Protein AF-A0A958M727-F1 (afdb_monomer)

Mean predicted aligned error: 14.72 Å

Radius of gyration: 24.94 Å; Cα contacts (8 Å, |Δi|>4): 128; chains: 1; bounding box: 52×37×74 Å

Sequence (147 aa):
MTAMKHKAFMRENKLEISDFTEPVQRKVRIFDQMQSKLKETTGEDHSELSGKLASLDLELCADMLDQMEDRLENNEEVEVASDEEILEELWKMKRTRGLKRSSLEKYGIKTRITGWTLRIGKFVLRRTATFSYIYDLEKLAPTRKAG

Nearest PDB structures (foldseek):
  8dgj-assembly1_A  TM=6.896E-01  e=6.664E+00  Drosophila melanogaster
  3q4h-assembly1_A  TM=5.971E-01  e=7.553E+00  Mycolicibacterium smegmatis MC2 155

Solvent-accessible surface area (backbone atoms only — not comparable to full-atom values): 8621 Å² total; per-residue (Å²): 131,83,82,54,59,37,63,50,50,29,61,76,70,72,53,57,68,84,78,47,57,70,70,57,41,50,52,53,53,51,49,53,53,52,55,57,50,46,76,76,44,65,69,68,63,27,54,55,51,52,50,53,48,54,54,50,34,52,51,50,35,48,57,52,48,54,53,47,50,52,44,47,73,76,37,73,79,74,65,88,55,50,56,47,53,48,50,48,53,33,51,75,70,66,60,32,62,75,43,38,54,69,56,44,47,71,69,56,41,76,72,82,92,63,79,60,62,42,78,43,86,62,34,32,39,36,48,79,44,98,91,45,71,27,24,31,58,42,76,61,71,83,78,75,76,80,128

Structure (mmCIF, N/CA/C/O backbone):
data_AF-A0A958M727-F1
#
_entry.id   AF-A0A958M727-F1
#
loop_
_atom_site.group_PDB
_atom_site.id
_atom_site.type_symbol
_atom_site.label_atom_id
_atom_site.label_alt_id
_atom_site.label_comp_id
_atom_site.label_asym_id
_atom_site.label_entity_id
_atom_site.label_seq_id
_atom_site.pdbx_PDB_ins_code
_atom_site.Cartn_x
_atom_site.Cartn_y
_atom_site.Cartn_z
_atom_site.occupancy
_atom_site.B_iso_or_equiv
_atom_site.auth_seq_id
_atom_site.auth_comp_id
_atom_site.auth_asym_id
_atom_site.auth_atom_id
_atom_site.pdbx_PDB_model_num
ATOM 1 N N . MET A 1 1 ? -24.626 -6.678 15.421 1.00 42.41 1 MET A N 1
ATOM 2 C CA . MET A 1 1 ? -23.211 -6.264 15.525 1.00 42.41 1 MET A CA 1
ATOM 3 C C . MET A 1 1 ? -22.923 -5.354 14.352 1.00 42.41 1 MET A C 1
ATOM 5 O O . MET A 1 1 ? -23.126 -5.779 13.223 1.00 42.41 1 MET A O 1
ATOM 9 N N . THR A 1 2 ? -22.551 -4.106 14.610 1.00 53.34 2 THR A N 1
ATOM 10 C CA . THR A 1 2 ? -22.196 -3.138 13.566 1.00 53.34 2 THR A CA 1
ATOM 11 C C . THR A 1 2 ? -20.940 -3.632 12.853 1.00 53.34 2 THR A C 1
ATOM 13 O O . THR A 1 2 ? -19.953 -3.963 13.512 1.00 53.34 2 THR A O 1
ATOM 16 N N . ALA A 1 3 ? -20.983 -3.750 11.528 1.00 68.31 3 ALA A N 1
ATOM 17 C CA . ALA A 1 3 ? -19.783 -4.022 10.750 1.00 68.31 3 ALA A CA 1
ATOM 18 C C . ALA A 1 3 ? -18.838 -2.821 10.902 1.00 68.31 3 ALA A C 1
ATOM 20 O O . ALA A 1 3 ? -19.232 -1.697 10.601 1.00 68.31 3 ALA A O 1
ATOM 21 N N . MET A 1 4 ? -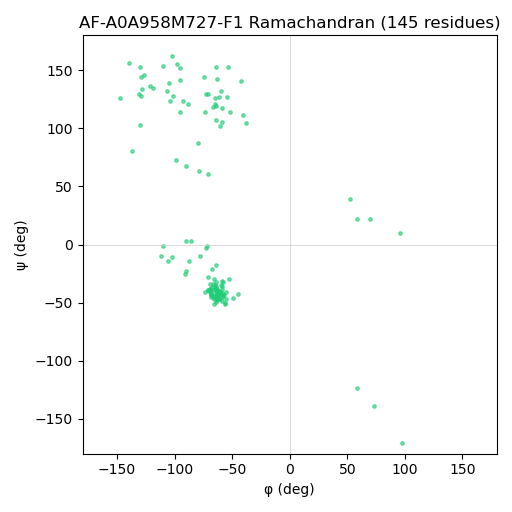17.632 -3.053 11.419 1.00 80.75 4 MET A N 1
ATOM 22 C CA . MET A 1 4 ? -16.621 -2.002 11.545 1.00 80.75 4 MET A CA 1
ATOM 23 C C . MET A 1 4 ? -16.064 -1.670 10.176 1.00 80.75 4 MET A C 1
ATOM 25 O O . MET A 1 4 ? -15.642 -2.573 9.443 1.00 80.75 4 MET A O 1
ATOM 29 N N . LYS A 1 5 ? -16.043 -0.385 9.850 1.00 85.75 5 LYS A N 1
ATOM 30 C CA . LYS A 1 5 ? -15.660 0.093 8.529 1.00 85.75 5 LYS A CA 1
ATOM 31 C C . LYS A 1 5 ? -14.193 -0.192 8.235 1.00 85.75 5 LYS A C 1
ATOM 33 O O . LYS A 1 5 ? -13.912 -0.749 7.179 1.00 85.75 5 LYS A O 1
ATOM 38 N N . HIS A 1 6 ? -13.284 0.059 9.183 1.00 86.00 6 HIS A N 1
ATOM 39 C CA . HIS A 1 6 ? -11.855 -0.191 8.947 1.00 86.00 6 HIS A CA 1
ATOM 40 C C . HIS A 1 6 ? -11.554 -1.686 8.724 1.00 86.00 6 HIS A C 1
ATOM 42 O O . HIS A 1 6 ? -10.780 -2.041 7.839 1.00 86.00 6 HIS A O 1
ATOM 48 N N . LYS A 1 7 ? -12.220 -2.596 9.454 1.00 86.00 7 LYS A N 1
ATOM 49 C CA . LYS A 1 7 ? -12.035 -4.051 9.265 1.00 86.00 7 LYS A CA 1
ATOM 50 C C . LYS A 1 7 ? -12.596 -4.537 7.928 1.00 86.00 7 LYS A C 1
ATOM 52 O O . LYS A 1 7 ? -12.002 -5.414 7.301 1.00 86.00 7 LYS A O 1
ATOM 57 N N . ALA A 1 8 ? -13.735 -3.993 7.492 1.00 85.00 8 ALA A N 1
ATOM 58 C CA . ALA A 1 8 ? -14.293 -4.295 6.175 1.00 85.00 8 ALA A CA 1
ATOM 59 C C . ALA A 1 8 ? -13.354 -3.817 5.061 1.00 85.00 8 ALA A C 1
ATOM 61 O O . ALA A 1 8 ? -13.013 -4.607 4.183 1.00 85.00 8 ALA A O 1
ATOM 62 N N . PHE A 1 9 ? -12.859 -2.583 5.179 1.00 82.88 9 PHE A N 1
ATOM 63 C CA . PHE A 1 9 ? -11.900 -1.985 4.260 1.00 82.88 9 PHE A CA 1
ATOM 64 C C . PHE A 1 9 ? -10.628 -2.828 4.114 1.00 82.88 9 PHE A C 1
ATOM 66 O O . PHE A 1 9 ? -10.251 -3.184 2.999 1.00 82.88 9 PHE A O 1
ATOM 73 N N . MET A 1 10 ? -10.007 -3.229 5.227 1.00 83.69 10 MET A N 1
ATOM 74 C CA . MET A 1 10 ? -8.819 -4.089 5.195 1.00 83.69 10 MET A CA 1
ATOM 75 C C . MET A 1 10 ? -9.093 -5.429 4.501 1.00 83.69 10 MET A C 1
ATOM 77 O O . MET A 1 10 ? -8.296 -5.882 3.686 1.00 83.69 10 MET A O 1
ATOM 81 N N . ARG A 1 11 ? -10.240 -6.060 4.779 1.00 83.75 11 ARG A N 1
ATOM 82 C CA . ARG A 1 11 ? -10.607 -7.347 4.173 1.00 83.75 11 ARG A CA 1
ATOM 83 C C . ARG A 1 11 ? -10.854 -7.237 2.668 1.00 83.75 11 ARG A C 1
ATOM 85 O O . ARG A 1 11 ? -10.405 -8.101 1.922 1.00 83.75 11 ARG A O 1
ATOM 92 N N . GLU A 1 12 ? -11.590 -6.219 2.234 1.00 81.56 12 GLU A N 1
ATOM 93 C CA . GLU A 1 12 ? -11.929 -6.000 0.821 1.00 81.56 12 GLU A CA 1
ATOM 94 C C . GLU A 1 12 ? -10.682 -5.699 -0.013 1.00 81.56 12 GLU A C 1
ATOM 96 O O . GLU A 1 12 ? -10.530 -6.239 -1.107 1.00 81.56 12 GLU A O 1
ATOM 101 N N . ASN A 1 13 ? -9.748 -4.938 0.558 1.00 76.75 13 ASN A N 1
ATOM 102 C CA . ASN A 1 13 ? -8.491 -4.571 -0.089 1.00 76.75 13 ASN A CA 1
ATOM 103 C C . ASN A 1 13 ? -7.346 -5.567 0.180 1.00 76.75 13 ASN A C 1
ATOM 105 O O . ASN A 1 13 ? -6.229 -5.347 -0.277 1.00 76.75 13 ASN A O 1
ATOM 109 N N . LYS A 1 14 ? -7.610 -6.676 0.894 1.00 84.06 14 LYS A N 1
ATOM 110 C CA . LYS A 1 14 ? -6.621 -7.710 1.266 1.00 84.06 14 LYS A CA 1
ATOM 111 C C . LYS A 1 14 ? -5.376 -7.139 1.965 1.00 84.06 14 LYS A C 1
ATOM 113 O O . LYS A 1 14 ? -4.263 -7.590 1.712 1.00 84.06 14 LYS A O 1
ATOM 118 N N . LEU A 1 15 ? -5.583 -6.151 2.829 1.00 81.81 15 LEU A N 1
ATOM 119 C CA . LEU A 1 15 ? -4.531 -5.471 3.580 1.00 81.81 15 LEU A CA 1
ATOM 120 C C . LEU A 1 15 ? -4.369 -6.091 4.962 1.00 81.81 15 LEU A C 1
ATOM 122 O O . LEU A 1 15 ? -5.350 -6.408 5.643 1.00 81.81 15 LEU A O 1
ATOM 126 N N . GLU A 1 16 ? -3.124 -6.193 5.403 1.00 86.69 16 GLU A N 1
ATOM 127 C CA . GLU A 1 16 ? -2.776 -6.536 6.772 1.00 86.69 16 GLU A CA 1
ATOM 128 C C . GLU A 1 16 ? -2.461 -5.275 7.579 1.00 86.69 16 GLU A C 1
ATOM 130 O O . GLU A 1 16 ? -2.077 -4.234 7.052 1.00 86.69 16 GLU A O 1
ATOM 135 N N . ILE A 1 17 ? -2.612 -5.345 8.905 1.00 84.50 17 ILE A N 1
ATOM 136 C CA . ILE A 1 17 ? -2.333 -4.194 9.777 1.00 84.50 17 ILE A CA 1
ATOM 137 C C . ILE A 1 17 ? -0.882 -3.704 9.638 1.00 84.50 17 ILE A C 1
ATOM 139 O O . ILE A 1 17 ? -0.621 -2.511 9.761 1.00 84.50 17 ILE A O 1
ATOM 143 N N . SER A 1 18 ? 0.052 -4.613 9.345 1.00 85.50 18 SER A N 1
ATOM 144 C CA . SER A 1 18 ? 1.464 -4.312 9.098 1.00 85.50 18 SER A CA 1
ATOM 145 C C . SER A 1 18 ? 1.708 -3.455 7.857 1.00 85.50 18 SER A C 1
ATOM 147 O O . SER A 1 18 ? 2.782 -2.870 7.752 1.00 85.50 18 SER A O 1
ATOM 149 N N . ASP A 1 19 ? 0.736 -3.357 6.947 1.00 81.19 19 ASP A N 1
ATOM 150 C CA . ASP A 1 19 ? 0.848 -2.563 5.720 1.00 81.19 19 ASP A CA 1
ATOM 151 C C . ASP A 1 19 ? 0.647 -1.059 5.957 1.00 81.19 19 ASP A C 1
ATOM 153 O O . ASP A 1 19 ? 0.886 -0.256 5.053 1.00 81.19 19 ASP A O 1
ATOM 157 N N . PHE A 1 20 ? 0.206 -0.672 7.156 1.00 85.25 20 PHE A N 1
ATOM 158 C CA . PHE A 1 20 ? -0.047 0.717 7.529 1.00 85.25 20 PHE A CA 1
ATOM 159 C C . PHE A 1 20 ? 1.065 1.292 8.399 1.00 85.25 20 PHE A C 1
ATOM 161 O O . PHE A 1 20 ? 1.837 0.573 9.037 1.00 85.25 20 PHE A O 1
ATOM 168 N N . THR A 1 21 ? 1.118 2.619 8.485 1.00 88.06 21 THR A N 1
ATOM 169 C CA . THR A 1 21 ? 2.078 3.300 9.354 1.00 8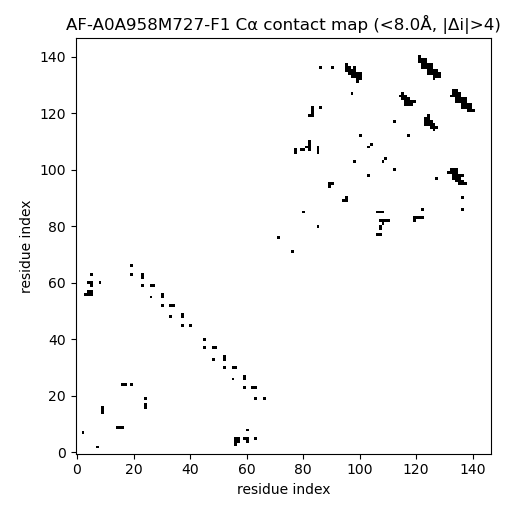8.06 21 THR A CA 1
ATOM 170 C C . THR A 1 21 ? 1.844 2.990 10.836 1.00 88.06 21 THR A C 1
ATOM 172 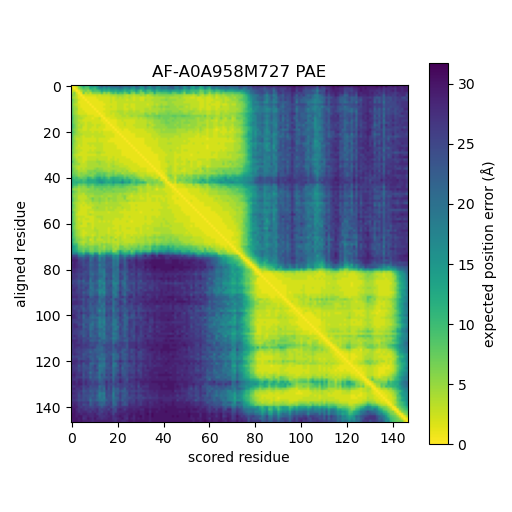O O . THR A 1 21 ? 0.727 2.747 11.297 1.00 88.06 21 THR A O 1
ATOM 175 N N . GLU A 1 22 ? 2.919 3.062 11.620 1.00 89.38 22 GLU A N 1
ATOM 176 C CA . GLU A 1 22 ? 2.911 2.888 13.078 1.00 89.38 22 GLU A CA 1
ATOM 177 C C . GLU A 1 22 ? 1.772 3.635 13.820 1.00 89.38 22 GLU A C 1
ATOM 179 O O . GLU A 1 22 ? 1.148 3.043 14.706 1.00 89.38 22 GLU A O 1
ATOM 184 N N . PRO A 1 23 ? 1.437 4.902 13.490 1.00 89.62 23 PRO A N 1
ATOM 185 C CA . PRO A 1 23 ? 0.270 5.584 14.052 1.00 89.62 23 PRO A CA 1
ATOM 186 C C . PRO A 1 23 ? -1.059 4.842 13.852 1.00 89.62 23 PRO A C 1
ATOM 188 O O . PRO A 1 23 ? -1.804 4.678 14.820 1.00 89.62 23 PRO A O 1
ATOM 191 N N . VAL A 1 24 ? -1.340 4.352 12.641 1.00 88.31 24 VAL A N 1
ATOM 192 C CA . VAL A 1 24 ? -2.573 3.604 12.333 1.00 88.31 24 VAL A CA 1
ATOM 193 C C . VAL A 1 24 ? -2.572 2.258 13.044 1.00 88.31 24 VAL A C 1
ATOM 195 O O . VAL A 1 24 ? -3.561 1.898 13.681 1.00 88.31 24 VAL A O 1
ATOM 198 N N . GLN A 1 25 ? -1.438 1.554 13.050 1.00 90.56 25 GLN A N 1
ATOM 199 C CA . GLN A 1 25 ? -1.311 0.291 13.781 1.00 90.56 25 GLN A CA 1
ATOM 200 C C . GLN A 1 25 ? -1.625 0.456 15.273 1.00 90.56 25 GLN A C 1
ATOM 202 O O . GLN A 1 25 ? -2.340 -0.359 15.862 1.00 90.56 25 GLN A O 1
ATOM 207 N N . ARG A 1 26 ? -1.127 1.530 15.900 1.00 90.06 26 ARG A N 1
ATOM 208 C CA . ARG A 1 26 ? -1.436 1.841 17.303 1.00 90.06 26 ARG A CA 1
ATOM 209 C C . ARG A 1 26 ? -2.920 2.116 17.518 1.00 90.06 26 ARG A C 1
ATOM 211 O O . ARG A 1 26 ? -3.481 1.583 18.474 1.00 90.06 26 ARG A O 1
ATOM 218 N N . LYS A 1 27 ? -3.559 2.896 16.641 1.00 90.50 27 LYS A N 1
ATOM 219 C CA . LYS A 1 27 ? -5.000 3.184 16.722 1.00 90.50 27 LYS A CA 1
ATOM 220 C C . LYS A 1 27 ? -5.841 1.907 16.623 1.00 90.50 27 LYS A C 1
ATOM 222 O O . LYS A 1 27 ? -6.750 1.740 17.430 1.00 90.50 27 LYS A O 1
ATOM 227 N N . VAL A 1 28 ? -5.493 0.962 15.744 1.00 90.75 28 VAL A N 1
ATOM 228 C CA . VAL A 1 28 ? -6.197 -0.335 15.662 1.00 90.75 28 VAL A CA 1
ATOM 229 C C . VAL A 1 28 ? -6.020 -1.153 16.949 1.00 90.75 28 VAL A C 1
ATOM 231 O O . VAL A 1 28 ? -6.989 -1.699 17.469 1.00 90.75 28 VAL A O 1
ATOM 234 N N . ARG A 1 29 ? -4.816 -1.186 17.540 1.00 92.19 29 ARG A N 1
ATOM 235 C CA . ARG A 1 29 ? -4.607 -1.870 18.835 1.00 92.19 29 ARG A CA 1
ATOM 236 C C . ARG A 1 29 ? -5.443 -1.249 19.955 1.00 92.19 29 ARG A C 1
ATOM 238 O O . ARG A 1 29 ? -6.024 -1.974 20.759 1.00 92.19 29 ARG A O 1
ATOM 245 N N . ILE A 1 30 ? -5.505 0.083 20.012 1.00 91.69 30 ILE A N 1
ATOM 246 C CA . ILE A 1 30 ? -6.342 0.813 20.977 1.00 91.69 30 ILE A CA 1
ATOM 247 C C . ILE A 1 30 ? -7.817 0.476 20.747 1.00 91.69 30 ILE A C 1
ATOM 249 O O . ILE A 1 30 ? -8.532 0.188 21.707 1.00 91.69 30 ILE A O 1
ATOM 253 N N . PHE A 1 31 ? -8.254 0.442 19.488 1.00 92.25 31 PHE A N 1
ATOM 254 C CA . PHE A 1 31 ? -9.606 0.051 19.117 1.00 92.25 31 PHE A CA 1
ATOM 255 C C . PHE A 1 31 ? -9.948 -1.348 19.646 1.00 92.25 31 PHE A C 1
ATOM 257 O O . PHE A 1 31 ? -10.958 -1.516 20.328 1.00 92.25 31 PHE A O 1
ATOM 264 N N . ASP A 1 32 ? -9.099 -2.348 19.399 1.00 90.06 32 ASP A N 1
ATOM 265 C CA . ASP A 1 32 ? -9.344 -3.723 19.850 1.00 90.06 32 ASP A CA 1
ATOM 266 C C . ASP A 1 32 ? -9.390 -3.824 21.387 1.00 90.06 32 ASP A C 1
ATOM 268 O O . ASP A 1 32 ? -10.246 -4.518 21.945 1.00 90.06 32 ASP A O 1
ATOM 272 N N . GLN A 1 33 ? -8.533 -3.077 22.093 1.00 89.38 33 GLN A N 1
ATOM 273 C CA . GLN A 1 33 ? -8.578 -2.987 23.557 1.00 89.38 33 GLN A CA 1
ATOM 274 C C . GLN A 1 33 ? -9.889 -2.370 24.057 1.00 89.38 33 GLN A C 1
ATOM 276 O O . GLN A 1 33 ? -10.509 -2.896 24.984 1.00 89.38 33 GLN A O 1
ATOM 281 N N . MET A 1 34 ? -10.329 -1.267 23.448 1.00 87.75 34 MET A N 1
ATOM 282 C CA . MET A 1 34 ? -11.591 -0.608 23.792 1.00 87.75 34 MET A CA 1
ATOM 283 C C . MET A 1 34 ? -12.787 -1.510 23.487 1.00 87.75 34 MET A C 1
ATOM 285 O O . MET A 1 34 ? -13.724 -1.570 24.279 1.00 87.75 34 MET A O 1
ATOM 289 N N . GLN A 1 35 ? -12.734 -2.271 22.395 1.00 86.69 35 GLN A N 1
ATOM 290 C CA . GLN A 1 35 ? -13.774 -3.229 22.050 1.00 86.69 35 GLN A CA 1
ATOM 291 C C . GLN A 1 35 ? -13.854 -4.379 23.061 1.00 86.69 35 GLN A C 1
ATOM 293 O O . GLN A 1 35 ? -14.953 -4.817 23.402 1.00 86.69 35 GLN A O 1
ATOM 298 N N . SER A 1 36 ? -12.712 -4.871 23.551 1.00 88.19 36 SER A N 1
ATOM 299 C CA . SER A 1 36 ? -12.692 -5.880 24.613 1.00 88.19 36 SER A CA 1
ATOM 300 C C . SER A 1 36 ? -13.351 -5.347 25.882 1.00 88.19 36 SER A C 1
ATOM 302 O O . SER A 1 36 ? -14.224 -6.010 26.432 1.00 88.19 36 SER A O 1
ATOM 304 N N . LYS A 1 37 ? -12.999 -4.122 26.292 1.00 87.00 37 LYS A N 1
ATOM 305 C CA . LYS A 1 37 ? -13.579 -3.469 27.475 1.00 87.00 37 LYS A CA 1
ATOM 306 C C . LYS A 1 37 ? -15.073 -3.197 27.326 1.00 87.00 37 LYS A C 1
ATOM 308 O O . LYS A 1 37 ? -15.805 -3.356 28.290 1.00 87.00 37 LYS A O 1
ATOM 313 N N . LEU A 1 38 ? -15.543 -2.857 26.125 1.00 86.88 38 LEU A N 1
ATOM 314 C CA . LEU A 1 38 ? -16.967 -2.627 25.863 1.00 86.88 38 LEU A CA 1
ATOM 315 C C . LEU A 1 38 ? -17.835 -3.846 26.199 1.00 86.88 38 LEU A C 1
ATOM 317 O O . LEU A 1 38 ? -18.969 -3.689 26.630 1.00 86.88 38 LEU A O 1
ATOM 321 N N . LYS A 1 39 ? -17.308 -5.067 26.045 1.00 83.88 39 LYS A N 1
ATOM 322 C CA . LYS A 1 39 ? -18.040 -6.295 26.405 1.00 83.88 39 LYS A CA 1
ATOM 323 C C . LYS A 1 39 ? -18.266 -6.441 27.910 1.00 83.88 39 LYS A C 1
ATOM 325 O O . LYS A 1 39 ? -19.135 -7.206 28.313 1.00 83.88 39 LYS A O 1
ATOM 330 N N . GLU A 1 40 ? -17.461 -5.755 28.713 1.00 86.50 40 GLU A N 1
ATOM 331 C CA . GLU A 1 40 ? -17.472 -5.820 30.174 1.00 86.50 40 GLU A CA 1
ATOM 332 C C . GLU A 1 40 ? -18.183 -4.611 30.800 1.00 86.50 40 GLU A C 1
ATOM 334 O O . GLU A 1 40 ? -18.466 -4.623 31.996 1.00 86.50 40 GLU A O 1
ATOM 339 N N . THR A 1 41 ? -18.494 -3.575 30.012 1.00 83.50 41 THR A N 1
ATOM 340 C CA . THR A 1 41 ? -19.189 -2.375 30.490 1.00 83.50 41 THR A CA 1
ATOM 341 C C . THR A 1 41 ? -20.696 -2.462 30.265 1.00 83.50 41 THR A C 1
ATOM 343 O O . THR A 1 41 ? -21.191 -3.107 29.341 1.00 83.50 41 THR A O 1
ATOM 346 N N . THR A 1 42 ? -21.460 -1.781 31.119 1.00 81.38 42 THR A N 1
ATOM 347 C CA . THR A 1 42 ? -22.926 -1.714 31.040 1.00 81.38 42 THR A CA 1
ATOM 348 C C . THR A 1 42 ? -23.409 -0.302 31.345 1.00 81.38 42 THR A C 1
ATOM 350 O O . THR A 1 42 ? -22.725 0.441 32.041 1.00 81.38 42 THR A O 1
ATOM 353 N N . GLY A 1 43 ? -24.601 0.066 30.873 1.00 81.94 43 GLY A N 1
ATOM 354 C CA . GLY A 1 43 ? -25.199 1.366 31.186 1.00 81.94 43 GLY A CA 1
ATOM 355 C C . GLY A 1 43 ? -24.530 2.534 30.454 1.00 81.94 43 GLY A C 1
ATOM 356 O O . GLY A 1 43 ? -24.235 2.440 29.262 1.00 81.94 43 GLY A O 1
ATOM 357 N N . GLU A 1 44 ? -24.329 3.647 31.157 1.00 79.94 44 GLU A N 1
ATOM 358 C CA . GLU A 1 44 ? -23.807 4.901 30.595 1.00 79.94 44 GLU A CA 1
ATOM 359 C C . GLU A 1 44 ? -22.381 4.747 30.037 1.00 79.94 44 GLU A C 1
ATOM 361 O O . GLU A 1 44 ? -22.126 5.135 28.895 1.00 79.94 44 GLU A O 1
ATOM 366 N N . ASP A 1 45 ? -21.510 4.038 30.761 1.00 80.62 45 ASP A N 1
ATOM 367 C CA . ASP A 1 45 ? -20.134 3.734 30.342 1.00 80.62 45 ASP A CA 1
ATOM 368 C C . ASP A 1 45 ? -20.079 2.948 29.023 1.00 80.62 45 ASP A C 1
ATOM 370 O O . ASP A 1 45 ? -19.181 3.137 28.200 1.00 80.62 45 ASP A O 1
ATOM 374 N N . HIS A 1 46 ? -21.054 2.061 28.790 1.00 86.69 46 HIS A N 1
ATOM 375 C CA . HIS A 1 46 ? -21.155 1.322 27.532 1.00 86.69 46 HIS A CA 1
ATOM 376 C C . HIS A 1 46 ? -21.530 2.256 26.375 1.00 86.69 46 HIS A C 1
ATOM 378 O O . HIS A 1 46 ? -20.963 2.154 25.286 1.00 86.69 46 HIS A O 1
ATOM 384 N N . SER A 1 47 ? -22.471 3.177 26.593 1.00 84.12 47 SER A N 1
ATOM 385 C CA . SER A 1 47 ? -22.880 4.148 25.573 1.00 84.12 47 SER A CA 1
ATOM 386 C C . SER A 1 47 ? -21.721 5.071 25.186 1.00 84.12 47 SER A C 1
ATOM 388 O O . SER A 1 47 ? -21.422 5.233 24.000 1.00 84.12 47 SER A O 1
ATOM 390 N N . GLU A 1 48 ? -21.008 5.611 26.177 1.00 87.25 48 GLU A N 1
ATOM 391 C CA . GLU A 1 48 ? -19.865 6.493 25.943 1.00 87.25 48 GLU A CA 1
ATOM 392 C C . GLU A 1 48 ? -18.732 5.767 25.203 1.00 87.25 48 GLU A C 1
ATOM 394 O O . GLU A 1 48 ? -18.213 6.259 24.195 1.00 87.25 48 GLU A O 1
ATOM 399 N N . LEU A 1 49 ? -18.366 4.566 25.661 1.00 87.25 49 LEU A N 1
ATOM 400 C CA . LEU A 1 49 ? -17.288 3.790 25.055 1.00 87.25 49 LEU A CA 1
ATOM 401 C C . LEU A 1 49 ? -17.648 3.326 23.636 1.00 87.25 49 LEU A C 1
ATOM 403 O O . LEU A 1 49 ? -16.792 3.353 22.749 1.00 87.25 49 LEU A O 1
ATOM 407 N N . SER A 1 50 ? -18.914 2.972 23.392 1.00 86.50 50 SER A N 1
ATOM 408 C CA . SER A 1 50 ? -19.417 2.654 22.053 1.00 86.50 50 SER A CA 1
ATOM 409 C C . SER A 1 50 ? -19.340 3.862 21.116 1.00 86.50 50 SER A C 1
ATOM 411 O O . SER A 1 50 ? -18.992 3.699 19.947 1.00 86.50 50 SER A O 1
ATOM 413 N N . GLY A 1 51 ? -19.641 5.067 21.608 1.00 86.44 51 GLY A N 1
ATOM 414 C CA . GLY A 1 51 ? -19.504 6.302 20.835 1.00 86.44 51 GLY A CA 1
ATOM 415 C C . GLY A 1 51 ? -18.050 6.579 20.453 1.00 86.44 51 GLY A C 1
ATOM 416 O O . GLY A 1 51 ? -17.750 6.813 19.284 1.00 86.44 51 GLY A O 1
ATOM 417 N N . LYS A 1 52 ? -17.123 6.459 21.413 1.00 89.25 52 LYS A N 1
ATOM 418 C CA . LYS A 1 52 ? -15.681 6.624 21.157 1.00 89.25 52 LYS A CA 1
ATOM 419 C C . LYS A 1 52 ? -15.149 5.600 20.153 1.00 89.25 52 LYS A C 1
ATOM 421 O O . LYS A 1 52 ? -14.354 5.956 19.288 1.00 89.25 52 LYS A O 1
ATOM 426 N N . LEU A 1 53 ? -15.610 4.351 20.236 1.00 89.56 53 LEU A N 1
ATOM 427 C CA . LEU A 1 53 ? -15.284 3.313 19.257 1.00 89.56 53 LEU A CA 1
ATOM 428 C C . LEU A 1 53 ? -15.797 3.666 17.858 1.00 89.56 53 LEU A C 1
ATOM 430 O O . LEU A 1 53 ? -15.057 3.504 16.896 1.00 89.56 53 LEU A O 1
ATOM 434 N N . ALA A 1 54 ? -17.020 4.183 17.726 1.00 87.25 54 ALA A N 1
ATOM 435 C CA . ALA A 1 54 ? -17.549 4.597 16.427 1.00 87.25 54 ALA A CA 1
ATOM 436 C C . ALA A 1 54 ? -16.727 5.739 15.803 1.00 87.25 54 ALA A C 1
ATOM 438 O O . ALA A 1 54 ? -16.433 5.699 14.608 1.00 87.25 54 ALA A O 1
ATOM 439 N N . SER A 1 55 ? -16.307 6.721 16.606 1.00 89.38 55 SER A N 1
ATOM 440 C CA . SER A 1 55 ? -15.418 7.792 16.142 1.00 89.38 55 SER A CA 1
ATOM 441 C C . SER A 1 55 ? -14.058 7.253 15.698 1.00 89.38 55 SER A C 1
ATOM 443 O O . SER A 1 55 ? -13.587 7.605 14.620 1.00 89.38 55 SER A O 1
ATOM 445 N N . LEU A 1 56 ? -13.460 6.353 16.484 1.00 91.31 56 LEU A N 1
ATOM 446 C CA . LEU A 1 56 ? -12.167 5.754 16.157 1.00 91.31 56 LEU A CA 1
ATOM 447 C C . LEU A 1 56 ? -12.236 4.852 14.911 1.00 91.31 56 LEU A C 1
ATOM 449 O O . LEU A 1 56 ? -11.281 4.815 14.145 1.00 91.31 56 LEU A O 1
ATOM 453 N N . ASP A 1 57 ? -13.356 4.159 14.671 1.00 90.00 57 ASP A N 1
ATOM 454 C CA . ASP A 1 57 ? -13.593 3.376 13.444 1.00 90.00 57 ASP A CA 1
ATOM 455 C C . ASP A 1 57 ? -13.586 4.264 12.190 1.00 90.00 57 ASP A C 1
ATOM 457 O O . ASP A 1 57 ? -13.006 3.894 11.169 1.00 90.00 57 ASP A O 1
ATOM 461 N N . LEU A 1 58 ? -14.214 5.443 12.269 1.00 87.62 58 LEU A N 1
ATOM 462 C CA . LEU A 1 58 ? -14.235 6.414 11.173 1.00 87.62 58 LEU A CA 1
ATOM 463 C C . LEU A 1 58 ? -12.856 7.028 10.934 1.00 87.62 58 LEU A C 1
ATOM 465 O O . LEU A 1 58 ? -12.430 7.105 9.786 1.00 87.62 58 LEU A O 1
ATOM 469 N N . GLU A 1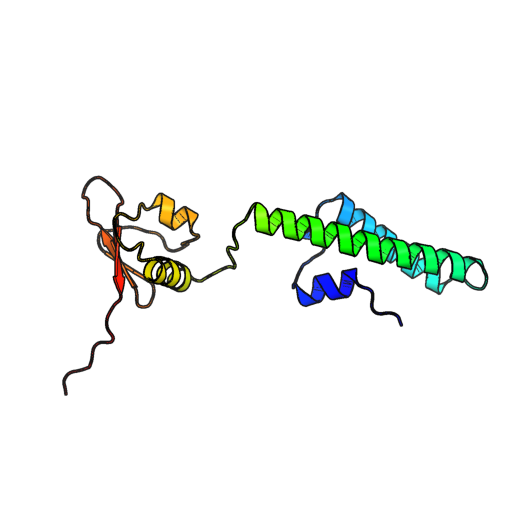 59 ? -12.165 7.427 12.002 1.00 91.06 59 GLU A N 1
ATOM 470 C CA . GLU A 1 59 ? -10.814 7.990 11.928 1.00 91.06 59 GLU A CA 1
ATOM 471 C C . GLU A 1 59 ? -9.825 6.986 11.327 1.00 91.06 59 GLU A C 1
ATOM 473 O O . GLU A 1 59 ? -9.098 7.320 10.399 1.00 91.06 59 GLU A O 1
ATOM 478 N N . LEU A 1 60 ? -9.854 5.731 11.787 1.00 90.81 60 LEU A N 1
ATOM 479 C CA . LEU A 1 60 ? -9.046 4.656 11.212 1.00 90.81 60 LEU A CA 1
ATOM 480 C C . LEU A 1 60 ? -9.339 4.458 9.727 1.00 90.81 60 LEU A C 1
ATOM 482 O O . LEU A 1 60 ? -8.413 4.298 8.942 1.00 90.81 60 LEU A O 1
ATOM 486 N N . CYS A 1 61 ? -10.613 4.462 9.337 1.00 85.31 61 CYS A N 1
ATOM 487 C CA . CYS A 1 61 ? -10.982 4.300 7.938 1.00 85.31 61 CYS A CA 1
ATOM 488 C C . CYS A 1 61 ? -10.459 5.455 7.072 1.00 85.31 61 CYS A C 1
ATOM 490 O O . CYS A 1 61 ? -9.990 5.200 5.968 1.00 85.31 61 CYS A O 1
ATOM 492 N N . ALA A 1 62 ? -10.523 6.694 7.569 1.00 87.44 62 ALA A N 1
ATOM 493 C CA . ALA A 1 62 ? -9.990 7.864 6.877 1.00 87.44 62 ALA A CA 1
ATOM 494 C C . ALA A 1 62 ? -8.460 7.794 6.755 1.00 87.44 62 ALA A C 1
ATOM 496 O O . ALA A 1 62 ? -7.949 7.827 5.646 1.00 87.44 62 ALA A O 1
ATOM 497 N N . ASP A 1 63 ? -7.738 7.556 7.855 1.00 88.81 63 ASP A N 1
ATOM 498 C CA . ASP A 1 63 ? -6.271 7.451 7.832 1.00 88.81 63 ASP A CA 1
ATOM 499 C C . ASP A 1 63 ? -5.769 6.341 6.890 1.00 88.81 63 ASP A C 1
ATOM 501 O O . ASP A 1 63 ? -4.702 6.452 6.282 1.00 88.81 6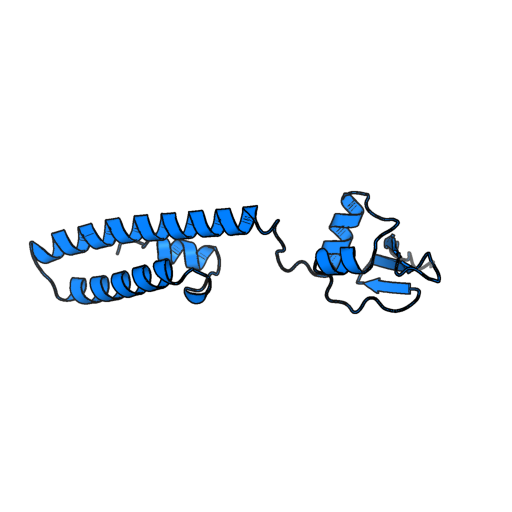3 ASP A O 1
ATOM 505 N N . MET A 1 64 ? -6.504 5.226 6.816 1.00 87.38 64 MET A N 1
ATOM 506 C CA . MET A 1 64 ? -6.187 4.114 5.920 1.00 87.38 64 MET A CA 1
ATOM 507 C C . MET A 1 64 ? -6.451 4.467 4.454 1.00 87.38 64 MET A C 1
ATOM 509 O O . MET A 1 64 ? -5.666 4.061 3.598 1.00 87.38 64 MET A O 1
ATOM 513 N N . LEU A 1 65 ? -7.535 5.197 4.171 1.00 84.62 65 LEU A N 1
ATOM 514 C CA . LEU A 1 65 ? -7.850 5.700 2.834 1.00 84.62 65 LEU A CA 1
ATOM 515 C C . LEU A 1 65 ? -6.795 6.701 2.367 1.00 84.62 65 LEU A C 1
ATOM 517 O O . LEU A 1 65 ? -6.242 6.500 1.293 1.00 84.62 65 LEU A O 1
ATOM 521 N N . ASP A 1 66 ? -6.449 7.684 3.198 1.00 85.56 66 ASP A N 1
ATOM 522 C CA . ASP A 1 66 ? -5.434 8.695 2.887 1.00 85.56 66 ASP A CA 1
ATOM 523 C C . ASP A 1 66 ? -4.076 8.033 2.600 1.00 85.56 66 ASP A C 1
ATOM 525 O O . ASP A 1 66 ? -3.434 8.312 1.594 1.00 85.56 66 ASP A O 1
ATOM 529 N N . GLN A 1 67 ? -3.657 7.061 3.421 1.00 83.69 67 GLN A N 1
ATOM 530 C CA . GLN A 1 67 ? -2.416 6.318 3.162 1.00 83.69 67 GLN A CA 1
ATOM 531 C C . GLN A 1 67 ? -2.474 5.462 1.896 1.00 83.69 67 GLN A C 1
ATOM 533 O O . GLN A 1 67 ? -1.436 5.199 1.288 1.00 83.69 67 GLN A O 1
ATOM 538 N N . MET A 1 68 ? -3.650 4.969 1.511 1.00 79.31 68 MET A N 1
ATOM 539 C CA . MET A 1 68 ? -3.807 4.272 0.238 1.00 79.31 68 MET A CA 1
ATOM 540 C C . MET A 1 68 ? -3.768 5.237 -0.939 1.00 79.31 68 MET A C 1
ATOM 542 O O . MET A 1 68 ? -3.118 4.913 -1.926 1.00 79.31 68 MET A O 1
ATOM 546 N N . GLU A 1 69 ? -4.400 6.402 -0.833 1.00 78.56 69 GLU A N 1
ATOM 547 C CA . GLU A 1 69 ? -4.321 7.469 -1.830 1.00 78.56 69 GLU A CA 1
ATOM 548 C C . GLU A 1 69 ? -2.868 7.915 -2.012 1.00 78.56 69 GLU A C 1
ATOM 550 O O . GLU A 1 69 ? -2.355 7.832 -3.122 1.00 78.56 69 GLU A O 1
ATOM 555 N N . ASP A 1 70 ? -2.141 8.186 -0.924 1.00 76.19 70 ASP A N 1
ATOM 556 C CA . ASP A 1 70 ? -0.703 8.475 -0.955 1.00 76.19 70 ASP A CA 1
ATOM 557 C C . ASP A 1 70 ? 0.092 7.353 -1.635 1.00 76.19 70 ASP A C 1
ATOM 559 O O . ASP A 1 70 ? 1.042 7.606 -2.379 1.00 76.19 70 ASP A O 1
ATOM 563 N N . ARG A 1 71 ? -0.255 6.085 -1.377 1.00 69.62 71 ARG A N 1
ATOM 564 C CA . ARG A 1 71 ? 0.399 4.945 -2.031 1.00 69.62 71 ARG A CA 1
ATOM 565 C C . ARG A 1 71 ? 0.059 4.876 -3.513 1.00 69.62 71 ARG A C 1
ATOM 567 O O . ARG A 1 71 ? 0.952 4.535 -4.269 1.00 69.62 71 ARG A O 1
ATOM 574 N N . LEU A 1 72 ? -1.161 5.184 -3.934 1.00 68.50 72 LEU A N 1
ATOM 575 C CA . LEU A 1 72 ? -1.551 5.215 -5.346 1.00 68.50 72 LEU A CA 1
ATOM 576 C C . LEU A 1 72 ? -0.912 6.404 -6.079 1.00 68.50 72 LEU A C 1
ATOM 578 O O . LEU A 1 72 ? -0.445 6.256 -7.206 1.00 68.50 72 LEU A O 1
ATOM 582 N N . GLU A 1 73 ? -0.821 7.563 -5.429 1.00 66.25 73 GLU A N 1
ATOM 583 C CA . GLU A 1 73 ? -0.185 8.764 -5.974 1.00 66.25 73 GLU A CA 1
ATOM 584 C C . GLU A 1 73 ? 1.337 8.611 -6.091 1.00 66.25 73 GLU A C 1
ATOM 586 O O . GLU A 1 73 ? 1.934 9.015 -7.091 1.00 66.25 73 GLU A O 1
ATOM 591 N N . ASN A 1 74 ? 1.982 7.996 -5.094 1.00 60.00 74 ASN A N 1
ATOM 592 C CA . ASN A 1 74 ? 3.432 7.774 -5.094 1.00 60.00 74 ASN A CA 1
ATOM 593 C C . ASN A 1 74 ? 3.854 6.473 -5.792 1.00 60.00 74 ASN A C 1
ATOM 595 O O . ASN A 1 74 ? 5.037 6.280 -6.084 1.00 60.00 74 ASN A O 1
ATOM 599 N N . ASN A 1 75 ? 2.906 5.580 -6.051 1.00 51.81 75 ASN A N 1
ATOM 600 C CA . ASN A 1 75 ? 3.112 4.275 -6.654 1.00 51.81 75 ASN A CA 1
ATOM 601 C C . ASN A 1 75 ? 1.987 4.071 -7.680 1.00 51.81 75 ASN A C 1
ATOM 603 O O . ASN A 1 75 ? 1.001 3.392 -7.401 1.00 51.81 75 ASN A O 1
ATOM 607 N N . GLU A 1 76 ? 2.152 4.671 -8.869 1.00 48.62 76 GLU A N 1
ATOM 608 C CA . GLU A 1 76 ? 1.409 4.303 -10.084 1.00 48.62 76 GLU A CA 1
ATOM 609 C C . GLU A 1 76 ? 1.321 2.768 -10.113 1.00 48.62 76 GLU A C 1
ATOM 611 O O . GLU A 1 76 ? 2.356 2.097 -10.147 1.00 48.62 76 GLU A O 1
ATOM 616 N N . GLU A 1 77 ? 0.107 2.242 -9.931 1.00 50.22 77 GLU A N 1
ATOM 617 C CA . GLU A 1 77 ? -0.200 0.854 -9.581 1.00 50.22 77 GLU A CA 1
ATOM 618 C C . GLU A 1 77 ? 0.718 -0.152 -10.282 1.00 50.22 77 GLU A C 1
ATOM 620 O O . GLU A 1 77 ? 0.542 -0.490 -11.450 1.00 50.22 77 GLU A O 1
ATOM 625 N N . VAL A 1 78 ? 1.668 -0.711 -9.538 1.00 48.47 78 VAL A N 1
ATOM 626 C CA . VAL A 1 78 ? 2.189 -2.032 -9.870 1.00 48.47 78 VAL A CA 1
ATOM 627 C C . VAL A 1 78 ? 1.453 -2.998 -8.954 1.00 48.47 78 VAL A C 1
ATOM 629 O O . VAL A 1 78 ? 2.020 -3.562 -8.015 1.00 48.47 78 VAL A O 1
ATOM 632 N N . GLU A 1 79 ? 0.162 -3.218 -9.257 1.00 50.03 79 GLU A N 1
ATOM 633 C CA . GLU A 1 79 ? -0.371 -4.576 -9.128 1.00 50.03 79 GLU A CA 1
ATOM 634 C C . GLU A 1 79 ? 0.703 -5.506 -9.687 1.00 50.03 79 GLU A C 1
ATOM 636 O O . GLU A 1 79 ? 1.392 -5.143 -10.641 1.00 50.03 79 GLU A O 1
ATOM 641 N N . VAL A 1 80 ? 0.923 -6.659 -9.062 1.00 50.62 80 VAL A N 1
ATOM 642 C CA . VAL A 1 80 ? 2.007 -7.581 -9.420 1.00 50.62 80 VAL A CA 1
ATOM 643 C C . VAL A 1 80 ? 1.699 -8.248 -10.768 1.00 50.62 80 VAL A C 1
ATOM 645 O O . VAL A 1 80 ? 1.549 -9.463 -10.851 1.00 50.62 80 VAL A O 1
ATOM 648 N N . ALA A 1 81 ? 1.570 -7.441 -11.815 1.00 61.34 81 ALA A N 1
ATOM 649 C CA . ALA A 1 81 ? 1.420 -7.804 -13.191 1.00 61.34 81 ALA A CA 1
ATOM 650 C C . ALA A 1 81 ? 2.593 -8.717 -13.508 1.00 61.34 81 ALA A C 1
ATOM 652 O O . ALA A 1 81 ? 3.760 -8.418 -13.223 1.00 61.34 81 ALA A O 1
ATOM 653 N N . SER A 1 82 ? 2.266 -9.886 -14.037 1.00 80.81 82 SER A N 1
ATOM 654 C CA . SER A 1 82 ? 3.268 -10.773 -14.592 1.00 80.81 82 SER A CA 1
ATOM 655 C C . SER A 1 82 ? 4.103 -10.007 -15.620 1.00 80.81 82 SER A C 1
ATOM 657 O O . SER A 1 82 ? 3.625 -9.073 -16.267 1.00 80.81 82 SER A O 1
ATOM 659 N N . ASP A 1 83 ? 5.355 -10.417 -15.819 1.00 84.69 83 ASP A N 1
ATOM 660 C CA . ASP A 1 83 ? 6.217 -9.779 -16.819 1.00 84.69 83 ASP A CA 1
ATOM 661 C C . ASP A 1 83 ? 5.5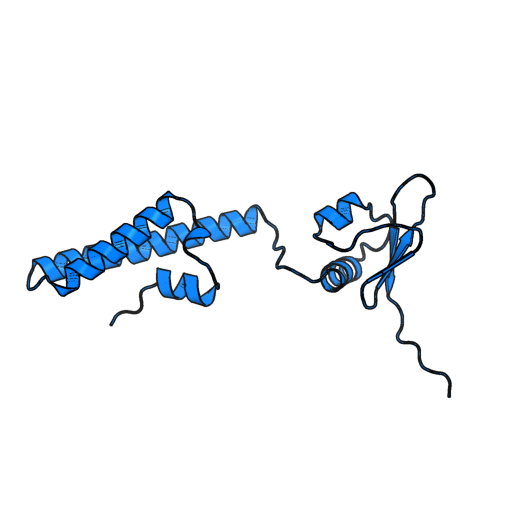47 -9.718 -18.207 1.00 84.69 83 ASP A C 1
ATOM 663 O O . ASP A 1 83 ? 5.793 -8.795 -18.975 1.00 84.69 83 ASP A O 1
ATOM 667 N N . GLU A 1 84 ? 4.669 -10.675 -18.531 1.00 86.75 84 GLU A N 1
ATOM 668 C CA . GLU A 1 84 ? 3.880 -10.674 -19.766 1.00 86.75 84 GLU A CA 1
ATOM 669 C C . GLU A 1 84 ? 2.801 -9.576 -19.806 1.00 86.75 84 GLU A C 1
ATOM 671 O O . GLU A 1 84 ? 2.605 -8.971 -20.860 1.00 86.75 84 GLU A O 1
ATOM 676 N N . GLU A 1 85 ? 2.123 -9.287 -18.694 1.00 83.50 85 GLU A N 1
ATOM 677 C CA . GLU A 1 85 ? 1.126 -8.209 -18.592 1.00 83.50 85 GLU A CA 1
ATOM 678 C C . GLU A 1 85 ? 1.778 -6.829 -18.691 1.00 83.50 85 GLU A C 1
ATOM 680 O O . GLU A 1 85 ? 1.301 -5.979 -19.442 1.00 83.50 85 GLU A O 1
ATOM 685 N N . ILE A 1 86 ? 2.934 -6.644 -18.045 1.00 86.00 86 ILE A N 1
ATOM 686 C CA . ILE A 1 86 ? 3.740 -5.419 -18.165 1.00 86.00 86 ILE A CA 1
ATOM 687 C C . ILE A 1 86 ? 4.115 -5.167 -19.636 1.00 86.00 86 ILE A C 1
ATOM 689 O O . ILE A 1 86 ? 4.020 -4.045 -20.141 1.00 86.00 86 ILE A O 1
ATOM 693 N N . LEU A 1 87 ? 4.512 -6.218 -20.362 1.00 87.81 87 LEU A N 1
ATOM 694 C CA . LEU A 1 87 ? 4.819 -6.118 -21.790 1.00 87.81 87 LEU A CA 1
ATOM 695 C C . LEU A 1 87 ? 3.574 -5.873 -22.657 1.00 87.81 87 LEU A C 1
ATOM 697 O O . LEU A 1 87 ? 3.674 -5.163 -23.660 1.00 87.81 87 LEU A O 1
ATOM 701 N N . GLU A 1 88 ? 2.408 -6.412 -22.294 1.00 87.44 88 GLU A N 1
ATOM 702 C CA . GLU A 1 88 ? 1.154 -6.118 -23.000 1.00 87.44 88 GLU A CA 1
ATOM 703 C C . GLU A 1 88 ? 0.782 -4.636 -22.879 1.00 87.44 88 GLU A C 1
ATOM 705 O O . GLU A 1 88 ? 0.411 -4.025 -23.883 1.00 87.44 88 GLU A O 1
ATOM 710 N N . GLU A 1 89 ? 0.931 -4.034 -21.699 1.00 84.31 89 GLU A N 1
ATOM 711 C CA . GLU A 1 89 ? 0.661 -2.606 -21.509 1.00 84.31 89 GLU A CA 1
ATOM 712 C C . GLU A 1 89 ? 1.623 -1.735 -22.328 1.00 84.31 89 GLU A C 1
ATOM 714 O O . GLU A 1 89 ? 1.186 -0.850 -23.071 1.00 84.31 89 GLU A O 1
ATOM 719 N N . LEU A 1 90 ? 2.924 -2.052 -22.327 1.00 86.25 90 LEU A N 1
ATOM 720 C CA . LEU A 1 90 ? 3.899 -1.375 -23.193 1.00 86.25 90 LEU A CA 1
ATOM 721 C C . LEU A 1 90 ? 3.544 -1.504 -24.684 1.00 86.25 90 LEU A C 1
ATOM 723 O O . LEU A 1 90 ? 3.685 -0.542 -25.451 1.00 86.25 90 LEU A O 1
ATOM 727 N N . TRP A 1 91 ? 3.038 -2.669 -25.095 1.00 85.88 91 TRP A N 1
ATOM 728 C CA . TRP A 1 91 ? 2.566 -2.908 -26.456 1.00 85.88 91 TRP A CA 1
ATOM 729 C C . TRP A 1 91 ? 1.335 -2.059 -26.803 1.00 85.88 91 TRP A C 1
ATOM 731 O O . TRP A 1 91 ? 1.325 -1.403 -27.849 1.00 85.88 91 TRP A O 1
ATOM 741 N N . LYS A 1 92 ? 0.324 -2.007 -25.924 1.00 84.44 92 LYS A N 1
ATOM 742 C CA . LYS A 1 92 ? -0.880 -1.168 -26.095 1.00 84.44 92 LYS A CA 1
ATOM 743 C C . LYS A 1 92 ? -0.532 0.316 -26.194 1.00 84.44 92 LYS A C 1
ATOM 745 O O . LYS A 1 92 ? -1.056 1.013 -27.061 1.00 84.44 92 LYS A O 1
ATOM 750 N N . MET A 1 93 ? 0.413 0.780 -25.376 1.00 81.88 93 MET A N 1
ATOM 751 C CA . MET A 1 93 ? 0.913 2.159 -25.386 1.00 81.88 93 MET A CA 1
ATOM 752 C C . MET A 1 93 ? 1.791 2.491 -26.607 1.00 81.88 93 MET A C 1
ATOM 754 O O . MET A 1 93 ? 2.273 3.618 -26.724 1.00 81.88 93 MET A O 1
ATOM 758 N N . LYS A 1 94 ? 2.034 1.531 -27.515 1.00 81.75 94 LYS A N 1
ATOM 759 C CA . LYS A 1 94 ? 2.957 1.650 -28.662 1.00 81.75 94 LYS A CA 1
ATOM 760 C C . LYS A 1 94 ? 4.402 1.982 -28.254 1.00 81.75 94 LYS A C 1
ATOM 762 O O . LYS A 1 94 ? 5.190 2.455 -29.074 1.00 81.75 94 LYS A O 1
ATOM 767 N N . ARG A 1 95 ? 4.778 1.696 -27.004 1.00 83.31 95 ARG A N 1
ATOM 768 C CA . ARG A 1 95 ? 6.139 1.843 -26.469 1.00 83.31 95 ARG A CA 1
ATOM 769 C C . ARG A 1 95 ? 6.910 0.543 -26.681 1.00 83.31 95 ARG A C 1
ATOM 771 O O . ARG A 1 95 ? 7.227 -0.170 -25.739 1.00 83.31 95 ARG A O 1
ATOM 778 N N . THR A 1 96 ? 7.185 0.217 -27.941 1.00 87.88 96 THR A N 1
ATOM 779 C CA . THR A 1 96 ? 7.728 -1.096 -28.331 1.00 87.88 96 THR A CA 1
ATOM 780 C C . THR A 1 96 ? 9.176 -1.062 -28.806 1.00 87.88 96 THR A C 1
ATOM 782 O O . THR A 1 96 ? 9.724 -2.104 -29.139 1.00 87.88 96 THR A O 1
ATOM 785 N N . ARG A 1 97 ? 9.826 0.103 -28.862 1.00 86.94 97 ARG A N 1
ATOM 786 C CA . ARG A 1 97 ? 11.210 0.234 -29.343 1.00 86.94 97 ARG A CA 1
ATOM 787 C C . ARG A 1 97 ? 12.063 1.021 -28.370 1.00 86.94 97 ARG A C 1
ATOM 789 O O . ARG A 1 97 ? 11.554 1.892 -27.666 1.00 86.94 97 ARG A O 1
ATOM 796 N N . GLY A 1 98 ? 13.365 0.756 -28.373 1.00 86.12 98 GLY A N 1
ATOM 797 C CA . GLY A 1 98 ? 14.313 1.545 -27.585 1.00 86.12 98 GLY A CA 1
ATOM 798 C C . GLY A 1 98 ? 14.189 1.339 -26.070 1.00 86.12 98 GLY A C 1
ATOM 799 O O . GLY A 1 98 ? 14.600 2.204 -25.294 1.00 86.12 98 GLY A O 1
ATOM 800 N N . LEU A 1 99 ? 13.622 0.213 -25.633 1.00 87.44 99 LEU A N 1
ATOM 801 C CA . LEU A 1 99 ? 13.377 -0.085 -24.226 1.00 87.44 99 LEU A CA 1
ATOM 802 C C . LEU A 1 99 ? 14.699 -0.416 -23.537 1.00 87.44 99 LEU A C 1
ATOM 804 O O . LEU A 1 99 ? 15.354 -1.416 -23.836 1.00 87.44 99 LEU A O 1
ATOM 808 N N . LYS A 1 100 ? 15.118 0.439 -22.605 1.00 88.50 100 LYS A N 1
ATOM 809 C CA . LYS A 1 100 ? 16.313 0.186 -21.797 1.00 88.50 100 LYS A CA 1
ATOM 810 C C . LYS A 1 100 ? 16.010 -0.889 -20.763 1.00 88.50 100 LYS A C 1
ATOM 812 O O . LYS A 1 100 ? 14.943 -0.881 -20.154 1.00 88.50 100 LYS A O 1
ATOM 817 N N . ARG A 1 101 ? 16.995 -1.741 -20.481 1.00 86.25 101 ARG A N 1
ATOM 818 C CA . ARG A 1 101 ? 16.922 -2.715 -19.382 1.00 86.25 101 ARG A CA 1
ATOM 819 C C . ARG A 1 101 ? 16.472 -2.087 -18.058 1.00 86.25 101 ARG A C 1
ATOM 821 O O . ARG A 1 101 ? 15.582 -2.624 -17.419 1.00 86.25 101 ARG A O 1
ATOM 828 N N . SER A 1 102 ? 17.040 -0.941 -17.685 1.00 82.94 102 SER A N 1
ATOM 829 C CA . SER A 1 102 ? 16.677 -0.241 -16.446 1.00 82.94 102 SER A CA 1
ATOM 830 C C . SER A 1 102 ? 15.231 0.258 -16.440 1.00 82.94 102 SER A C 1
ATOM 832 O O . SER A 1 102 ? 14.601 0.286 -15.391 1.00 82.94 102 SER A O 1
ATOM 834 N N . SER A 1 103 ? 14.683 0.634 -17.600 1.00 83.00 103 SER A N 1
ATOM 835 C CA . SER A 1 103 ? 13.269 0.999 -17.721 1.00 83.00 103 SER A CA 1
ATOM 836 C C . SER A 1 103 ? 12.376 -0.219 -17.515 1.00 83.00 103 SER A C 1
ATOM 838 O O . SER A 1 103 ? 11.406 -0.129 -16.781 1.00 83.00 103 SER A O 1
ATOM 840 N N . LEU A 1 104 ? 12.728 -1.362 -18.108 1.00 84.62 104 LEU A N 1
ATOM 841 C CA . LEU A 1 104 ? 11.995 -2.619 -17.940 1.00 84.62 104 LEU A CA 1
ATOM 842 C C . LEU A 1 104 ? 12.023 -3.117 -16.484 1.00 84.62 104 LEU A C 1
ATOM 844 O O . LEU A 1 104 ? 10.988 -3.515 -15.962 1.00 84.62 104 LEU A O 1
ATOM 848 N N . GLU A 1 105 ? 13.172 -3.016 -15.809 1.00 83.38 105 GLU A N 1
ATOM 849 C CA . GLU A 1 105 ? 13.293 -3.289 -14.368 1.00 83.38 105 GLU A CA 1
ATOM 850 C C . GLU A 1 105 ? 12.437 -2.310 -13.541 1.00 83.38 105 GLU A C 1
ATOM 852 O O . GLU A 1 105 ? 11.755 -2.729 -12.610 1.00 83.38 105 GLU A O 1
ATOM 857 N N . LYS A 1 106 ? 12.392 -1.021 -13.918 1.00 82.31 106 LYS A N 1
ATOM 858 C CA . LYS A 1 106 ? 11.531 -0.013 -13.272 1.00 82.31 106 LYS A CA 1
ATOM 859 C C . LYS A 1 106 ? 10.036 -0.301 -13.455 1.00 82.31 106 LYS A C 1
ATOM 861 O O . LYS A 1 106 ? 9.269 -0.036 -12.540 1.00 82.31 106 LYS A O 1
ATOM 866 N N . TYR A 1 107 ? 9.633 -0.851 -14.600 1.00 79.81 107 TYR A N 1
ATOM 867 C CA . TYR A 1 107 ? 8.254 -1.290 -14.847 1.00 79.81 107 TYR A CA 1
ATOM 868 C C . TYR A 1 107 ? 7.875 -2.567 -14.081 1.00 79.81 107 TYR A C 1
ATOM 870 O O . TYR A 1 107 ? 6.733 -2.998 -14.163 1.00 79.81 107 TYR A O 1
ATOM 878 N N . GLY A 1 108 ? 8.812 -3.176 -13.348 1.00 80.50 108 GLY A N 1
ATOM 879 C CA . GLY A 1 108 ? 8.539 -4.336 -12.504 1.00 80.50 108 GLY A CA 1
ATOM 880 C C . GLY A 1 108 ? 8.839 -5.687 -13.150 1.00 80.50 108 GLY A C 1
ATOM 881 O O . GLY A 1 108 ? 8.500 -6.705 -12.552 1.00 80.50 108 GLY A O 1
ATOM 882 N N . ILE A 1 109 ? 9.497 -5.731 -14.321 1.00 83.69 109 ILE A N 1
ATOM 883 C CA . ILE A 1 109 ? 9.901 -7.003 -14.941 1.00 83.69 109 ILE A CA 1
ATOM 884 C C . ILE A 1 109 ? 10.917 -7.715 -14.043 1.00 83.69 109 ILE A C 1
ATOM 886 O O . ILE A 1 109 ? 12.016 -7.209 -13.801 1.00 83.69 109 ILE A O 1
ATOM 890 N N . LYS A 1 110 ? 10.563 -8.919 -13.585 1.00 80.19 110 LYS A N 1
ATOM 891 C CA . LYS A 1 110 ? 11.384 -9.747 -12.685 1.00 80.19 110 LYS A CA 1
ATOM 892 C C . LYS A 1 110 ? 12.302 -10.702 -13.442 1.00 80.19 110 LYS A C 1
ATOM 894 O O . LYS A 1 110 ? 13.340 -11.110 -12.916 1.00 80.19 110 LYS A O 1
ATOM 899 N N . THR A 1 111 ? 11.941 -11.076 -14.670 1.00 81.38 111 THR A N 1
ATOM 900 C CA . THR A 1 111 ? 12.756 -11.944 -15.523 1.00 81.38 111 THR A CA 1
ATOM 901 C C . THR A 1 111 ? 14.109 -11.300 -15.762 1.00 81.38 111 THR A C 1
ATOM 903 O O . THR A 1 111 ? 14.224 -10.139 -16.151 1.00 81.38 111 THR A O 1
ATOM 906 N N . ARG A 1 112 ? 15.168 -12.088 -15.582 1.00 81.19 112 ARG A N 1
ATOM 907 C CA . ARG A 1 112 ? 16.532 -11.633 -15.819 1.00 81.19 112 ARG A CA 1
ATOM 908 C C . ARG A 1 112 ? 16.725 -11.293 -17.301 1.00 81.19 112 ARG A C 1
ATOM 910 O O . ARG A 1 112 ? 16.839 -12.181 -18.145 1.00 81.19 112 ARG A O 1
ATOM 917 N N . ILE A 1 113 ? 16.808 -9.999 -17.612 1.00 81.12 113 ILE A N 1
ATOM 918 C CA . ILE A 1 113 ? 16.965 -9.512 -18.985 1.00 81.12 113 ILE A CA 1
ATOM 919 C C . ILE A 1 113 ? 18.427 -9.629 -19.422 1.00 81.12 113 ILE A C 1
ATOM 921 O O . ILE A 1 113 ? 19.227 -8.700 -19.279 1.00 81.12 113 ILE A O 1
ATOM 925 N N . THR A 1 114 ? 18.785 -10.799 -19.946 1.00 75.38 114 THR A N 1
ATOM 926 C CA . THR A 1 114 ? 20.128 -11.088 -20.462 1.00 75.38 114 THR A CA 1
ATOM 927 C C . THR A 1 114 ? 20.086 -11.676 -21.863 1.00 75.38 114 THR A C 1
ATOM 929 O O . THR A 1 114 ? 19.231 -12.498 -22.172 1.00 75.38 114 THR A O 1
ATOM 932 N N . GLY A 1 115 ? 21.074 -11.311 -22.682 1.00 81.25 115 GLY A N 1
ATOM 933 C CA . GLY A 1 115 ? 21.264 -11.865 -24.021 1.00 81.25 115 GLY A CA 1
ATOM 934 C C . GLY A 1 115 ? 20.695 -10.996 -25.144 1.00 81.25 115 GLY A C 1
ATOM 935 O O . GLY A 1 115 ? 20.344 -9.834 -24.952 1.00 81.25 115 GLY A O 1
ATOM 936 N N . TRP A 1 116 ? 20.684 -11.562 -26.351 1.00 82.25 116 TRP A N 1
ATOM 937 C CA . TRP A 1 116 ? 20.248 -10.888 -27.580 1.00 82.25 116 TRP A CA 1
ATOM 938 C C . TRP A 1 116 ? 18.757 -11.057 -27.872 1.00 82.25 116 TRP A C 1
ATOM 940 O O . TRP A 1 116 ? 18.167 -10.265 -28.605 1.00 82.25 116 TRP A O 1
ATOM 950 N N . THR A 1 117 ? 18.139 -12.099 -27.326 1.00 86.69 117 THR A N 1
ATOM 951 C CA . THR A 1 117 ? 16.725 -12.406 -27.523 1.00 86.69 117 THR A CA 1
ATOM 952 C C . THR A 1 117 ? 16.201 -13.060 -26.260 1.00 86.69 117 THR A C 1
ATOM 954 O O . THR A 1 117 ? 16.774 -14.042 -25.792 1.00 86.69 117 THR A O 1
ATOM 957 N N . LEU A 1 118 ? 15.124 -12.509 -25.712 1.00 87.38 118 LEU A N 1
ATOM 958 C CA . LEU A 1 118 ? 14.480 -13.003 -24.505 1.00 87.38 118 LEU A CA 1
ATOM 959 C C . LEU A 1 118 ? 12.990 -13.166 -24.770 1.00 87.38 118 LEU A C 1
ATOM 961 O O . LEU A 1 118 ? 12.339 -12.232 -25.229 1.00 87.38 118 LEU A O 1
ATOM 965 N N . ARG A 1 119 ? 12.449 -14.345 -24.476 1.00 88.56 119 ARG A N 1
ATOM 966 C CA . ARG A 1 119 ? 11.024 -14.633 -24.628 1.00 88.56 119 ARG A CA 1
ATOM 967 C C . ARG A 1 119 ? 10.332 -14.560 -23.273 1.00 88.56 119 ARG A C 1
ATOM 969 O O . ARG A 1 119 ? 10.755 -15.237 -22.342 1.00 88.56 119 ARG A O 1
ATOM 976 N N . ILE A 1 120 ? 9.253 -13.789 -23.205 1.00 86.56 120 ILE A N 1
ATOM 977 C CA . ILE A 1 120 ? 8.387 -13.646 -22.033 1.00 86.56 120 ILE A CA 1
ATOM 978 C C . ILE A 1 120 ? 6.951 -13.852 -22.529 1.00 86.56 120 ILE A C 1
ATOM 980 O O . ILE A 1 120 ? 6.390 -12.996 -23.211 1.00 86.56 120 ILE A O 1
ATOM 984 N N . GLY A 1 121 ? 6.391 -15.038 -22.273 1.00 84.75 121 GLY A N 1
ATOM 985 C CA . GLY A 1 121 ? 5.059 -15.415 -22.757 1.00 84.75 121 GLY A CA 1
ATOM 986 C C . GLY A 1 121 ? 4.933 -15.356 -24.287 1.00 84.75 121 GLY A C 1
ATOM 987 O O . GLY A 1 121 ? 5.695 -16.014 -25.019 1.00 84.75 121 GLY A O 1
ATOM 988 N N . LYS A 1 122 ? 3.966 -14.567 -24.773 1.00 88.06 122 LYS A N 1
ATOM 989 C CA . LYS A 1 122 ? 3.759 -14.267 -26.205 1.00 88.06 122 LYS A CA 1
ATOM 990 C C . LYS A 1 122 ? 4.587 -13.093 -26.737 1.00 88.06 122 LYS A C 1
ATOM 992 O O . LYS A 1 122 ? 4.443 -12.737 -27.905 1.00 88.06 122 LYS A O 1
ATOM 997 N N . PHE A 1 123 ? 5.446 -12.497 -25.920 1.00 91.12 123 PHE A N 1
ATOM 998 C CA . PHE A 1 123 ? 6.311 -11.394 -26.316 1.00 91.12 123 PHE A CA 1
ATOM 999 C C . PHE A 1 123 ? 7.780 -11.810 -26.385 1.00 91.12 123 PHE A C 1
ATOM 1001 O O . PHE A 1 123 ? 8.234 -12.742 -25.715 1.00 91.12 123 PHE A O 1
ATOM 1008 N N . VAL A 1 124 ? 8.537 -11.100 -27.216 1.00 91.19 124 VAL A N 1
ATOM 1009 C CA . VAL A 1 124 ? 9.981 -11.262 -27.366 1.00 91.19 124 VAL A CA 1
ATOM 1010 C C . VAL A 1 124 ? 10.651 -9.899 -27.289 1.00 91.19 124 VAL A C 1
ATOM 1012 O O . VAL A 1 124 ? 10.277 -8.975 -28.001 1.00 91.19 124 VAL A O 1
ATOM 1015 N N . LEU A 1 125 ? 11.667 -9.794 -26.438 1.00 90.62 125 LEU A N 1
ATOM 1016 C CA . LEU A 1 125 ? 12.576 -8.659 -26.370 1.00 90.62 125 LEU A CA 1
ATOM 1017 C C . LEU A 1 125 ? 13.819 -8.977 -27.204 1.00 90.62 125 LEU A C 1
ATOM 1019 O O . LEU A 1 125 ? 14.588 -9.882 -26.866 1.00 90.62 125 LEU A O 1
ATOM 1023 N N . ARG A 1 126 ? 14.028 -8.234 -28.292 1.00 90.00 126 ARG A N 1
ATOM 1024 C CA . ARG A 1 126 ? 15.198 -8.352 -29.168 1.00 90.00 126 ARG A CA 1
ATOM 1025 C C . ARG A 1 126 ? 16.156 -7.203 -28.909 1.00 90.00 126 ARG A C 1
ATOM 1027 O O . ARG A 1 126 ? 15.790 -6.041 -29.035 1.00 90.00 126 ARG A O 1
ATOM 1034 N N . ARG A 1 127 ? 17.403 -7.517 -28.574 1.00 87.75 127 ARG A N 1
ATOM 1035 C CA . ARG A 1 127 ? 18.436 -6.505 -28.361 1.00 87.75 127 ARG A CA 1
ATOM 1036 C C . ARG A 1 127 ? 18.837 -5.873 -29.693 1.00 87.75 127 ARG A C 1
ATOM 1038 O O . ARG A 1 127 ? 19.176 -6.591 -30.630 1.00 87.75 127 ARG A O 1
ATOM 1045 N N . THR A 1 128 ? 18.845 -4.545 -29.755 1.00 85.69 128 THR A N 1
ATOM 1046 C CA . THR A 1 128 ? 19.145 -3.792 -30.987 1.00 85.69 128 THR A CA 1
ATOM 1047 C C . THR A 1 128 ? 20.526 -3.139 -30.994 1.00 85.69 128 THR A C 1
ATOM 1049 O O . THR A 1 128 ? 21.011 -2.759 -32.055 1.00 85.69 128 THR A O 1
ATOM 1052 N N . ALA A 1 129 ? 21.198 -3.045 -29.841 1.00 78.31 129 ALA A N 1
ATOM 1053 C CA . ALA A 1 129 ? 22.508 -2.406 -29.718 1.00 78.31 129 ALA A CA 1
ATOM 1054 C C . ALA A 1 129 ? 23.544 -3.302 -29.020 1.00 78.31 129 ALA A C 1
ATOM 1056 O O . ALA A 1 129 ? 23.299 -3.847 -27.946 1.00 78.31 129 ALA A O 1
ATOM 1057 N N . THR A 1 130 ? 24.750 -3.393 -29.581 1.00 64.62 130 THR A N 1
ATOM 1058 C CA . THR A 1 130 ? 25.848 -4.252 -29.089 1.00 64.62 130 THR A CA 1
ATOM 1059 C C . THR A 1 130 ? 26.465 -3.759 -27.776 1.00 64.62 130 THR A C 1
ATOM 1061 O O . THR A 1 130 ? 26.909 -4.563 -26.957 1.00 64.62 130 THR A O 1
ATOM 1064 N N . PHE A 1 131 ? 26.422 -2.446 -27.526 1.00 71.81 131 PHE A N 1
ATOM 1065 C CA . PHE A 1 131 ? 27.018 -1.797 -26.345 1.00 71.81 131 PHE A CA 1
ATOM 1066 C C . PHE A 1 131 ? 25.993 -1.225 -25.362 1.00 71.81 131 PHE A C 1
ATOM 1068 O O . PHE A 1 131 ? 26.341 -0.851 -24.247 1.00 71.81 131 PHE A O 1
ATOM 1075 N N . SER A 1 132 ? 24.717 -1.189 -25.742 1.00 69.06 132 SER A N 1
ATOM 1076 C CA . SER A 1 132 ? 23.636 -0.723 -24.875 1.00 69.06 132 SER A CA 1
ATOM 1077 C C . SER A 1 132 ? 22.616 -1.841 -24.704 1.00 69.06 132 SER A C 1
ATOM 1079 O O . SER A 1 132 ? 22.279 -2.539 -25.658 1.00 69.06 132 SER A O 1
ATOM 1081 N N . TYR A 1 133 ? 22.140 -2.057 -23.481 1.00 82.12 133 TYR A N 1
ATOM 1082 C CA . TYR A 1 133 ? 21.084 -3.032 -23.190 1.00 82.12 133 TYR A CA 1
ATOM 1083 C C . TYR A 1 133 ? 19.719 -2.444 -23.571 1.00 82.12 133 TYR A C 1
ATOM 1085 O O . TYR A 1 133 ? 18.886 -2.161 -22.708 1.00 82.12 133 TYR A O 1
ATOM 1093 N N . ILE A 1 134 ? 19.559 -2.181 -24.868 1.00 87.94 134 ILE A N 1
ATOM 1094 C CA . ILE A 1 134 ? 18.365 -1.621 -25.498 1.00 87.94 134 ILE A CA 1
ATOM 1095 C C . ILE A 1 134 ? 17.671 -2.738 -26.263 1.00 87.94 134 ILE A C 1
ATOM 1097 O O . ILE A 1 134 ? 18.323 -3.468 -27.016 1.00 87.94 134 ILE A O 1
ATOM 1101 N N . TYR A 1 135 ? 16.365 -2.846 -26.060 1.00 89.75 135 TYR A N 1
ATOM 1102 C CA . TYR A 1 135 ? 15.529 -3.898 -26.605 1.00 89.75 135 TYR A CA 1
ATOM 1103 C C . TYR A 1 135 ? 14.334 -3.318 -27.351 1.00 89.75 135 TYR A C 1
ATOM 1105 O O . TYR A 1 135 ? 1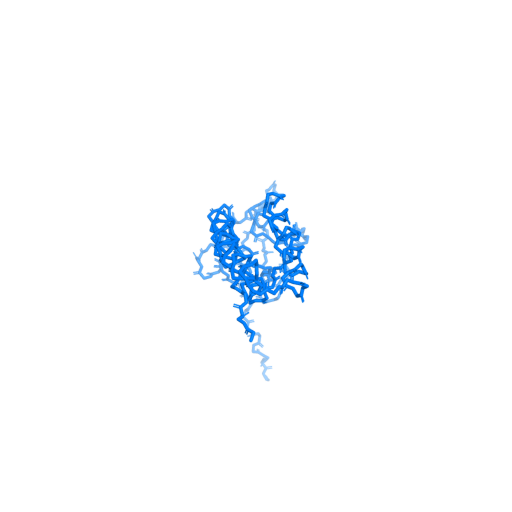3.757 -2.307 -26.946 1.00 89.75 135 TYR A O 1
ATOM 1113 N N . ASP A 1 136 ? 13.941 -4.015 -28.404 1.00 91.44 136 ASP A N 1
ATOM 1114 C CA . ASP A 1 136 ? 12.668 -3.829 -29.075 1.00 91.44 136 ASP A CA 1
ATOM 1115 C C . ASP A 1 136 ? 11.742 -4.988 -28.695 1.00 91.44 136 ASP A C 1
ATOM 1117 O O . ASP A 1 136 ? 12.166 -6.139 -28.575 1.00 91.44 136 ASP A O 1
ATOM 1121 N N . LEU A 1 137 ? 10.478 -4.660 -28.459 1.00 91.31 137 LEU A N 1
ATOM 1122 C CA . LEU A 1 137 ? 9.407 -5.569 -28.096 1.00 91.31 137 LEU A CA 1
ATOM 1123 C C . LEU A 1 137 ? 8.669 -6.022 -29.357 1.00 91.31 137 LEU A C 1
ATOM 1125 O O . LEU A 1 137 ? 8.121 -5.207 -30.098 1.00 91.31 137 LEU A O 1
ATOM 1129 N N . GLU A 1 138 ? 8.605 -7.331 -29.562 1.00 89.94 138 GLU A N 1
ATOM 1130 C CA . GLU A 1 138 ? 7.888 -7.987 -30.651 1.00 89.94 138 GLU A CA 1
ATOM 1131 C C . GLU A 1 138 ? 6.802 -8.906 -30.073 1.00 89.94 138 GLU A C 1
ATOM 1133 O O . GLU A 1 138 ? 7.051 -9.676 -29.143 1.00 89.94 138 GLU A O 1
ATOM 1138 N N . LYS A 1 139 ? 5.587 -8.855 -30.630 1.00 88.31 139 LYS A N 1
ATOM 1139 C CA . LYS A 1 139 ? 4.512 -9.799 -30.297 1.00 88.31 139 LYS A CA 1
ATOM 1140 C C . LYS A 1 139 ? 4.616 -11.014 -31.216 1.00 88.31 139 LYS A C 1
ATOM 1142 O O . LYS A 1 139 ? 4.543 -10.871 -32.437 1.00 88.31 139 LYS A O 1
ATOM 1147 N N . LEU A 1 140 ? 4.775 -12.207 -30.647 1.00 82.56 140 LEU A N 1
ATOM 1148 C CA . LEU A 1 140 ? 4.746 -13.451 -31.409 1.00 82.56 140 LEU A CA 1
ATOM 1149 C C . LEU A 1 140 ? 3.332 -13.645 -31.959 1.00 82.56 140 LEU A C 1
ATOM 1151 O O . LEU A 1 140 ? 2.365 -13.757 -31.203 1.00 82.56 140 LEU A O 1
ATOM 1155 N N . ALA A 1 141 ? 3.204 -13.688 -33.284 1.00 68.62 141 ALA A N 1
ATOM 1156 C CA . ALA A 1 141 ? 1.965 -14.125 -33.904 1.00 68.62 141 ALA A CA 1
ATOM 1157 C C . ALA A 1 141 ? 1.708 -15.594 -33.518 1.00 68.62 141 ALA A C 1
ATOM 1159 O O . ALA A 1 141 ? 2.664 -16.378 -33.464 1.00 68.62 141 ALA A O 1
ATOM 1160 N N . PRO A 1 142 ? 0.449 -16.004 -33.269 1.00 58.09 142 PRO A N 1
ATOM 1161 C CA . PRO A 1 142 ? 0.139 -17.416 -33.128 1.00 58.09 1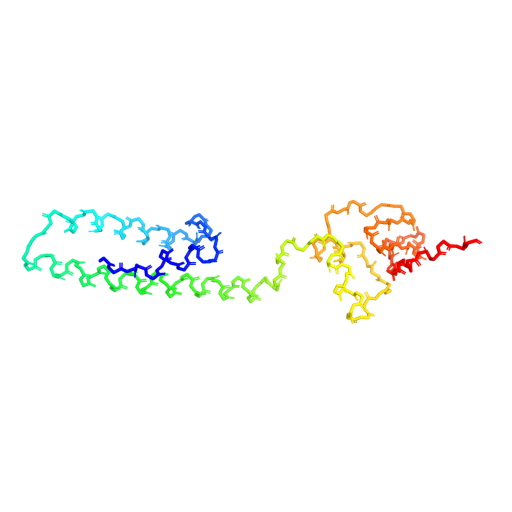42 PRO A CA 1
ATOM 1162 C C . PRO A 1 142 ? 0.550 -18.099 -34.431 1.00 58.09 142 PRO A C 1
ATOM 1164 O O . PRO A 1 142 ? 0.045 -17.769 -35.507 1.00 58.09 142 PRO A O 1
ATOM 1167 N N . THR A 1 143 ? 1.508 -19.017 -34.351 1.00 54.16 143 THR A N 1
ATOM 1168 C CA . THR A 1 143 ? 1.897 -19.839 -35.488 1.00 54.16 143 THR A CA 1
ATOM 1169 C C . THR A 1 143 ? 0.668 -20.640 -35.909 1.00 54.16 143 THR A C 1
ATOM 1171 O O . THR A 1 143 ? 0.301 -21.628 -35.274 1.00 54.16 143 THR A O 1
ATOM 1174 N N . ARG A 1 144 ? -0.005 -20.218 -36.988 1.00 49.34 144 ARG A N 1
ATOM 1175 C CA . ARG A 1 144 ? -0.868 -21.128 -37.743 1.00 49.34 144 ARG A CA 1
ATOM 1176 C C . ARG A 1 144 ? 0.048 -22.261 -38.192 1.00 49.34 144 ARG A C 1
ATOM 1178 O O . ARG A 1 144 ? 0.886 -22.053 -39.065 1.00 49.34 144 ARG A O 1
ATOM 1185 N N . LYS A 1 145 ? -0.064 -23.429 -37.551 1.00 45.47 145 LYS A N 1
ATOM 1186 C CA . LYS A 1 145 ? 0.460 -24.676 -38.111 1.00 45.47 145 LYS A CA 1
ATOM 1187 C C . LYS A 1 145 ? -0.102 -24.772 -39.530 1.00 45.47 145 LYS A C 1
ATOM 1189 O O . LYS A 1 145 ? -1.319 -24.829 -39.692 1.00 45.47 145 LYS A O 1
ATOM 1194 N N . ALA A 1 146 ? 0.773 -24.689 -40.527 1.00 46.41 146 ALA A N 1
ATOM 1195 C CA . ALA A 1 146 ? 0.433 -25.072 -41.886 1.00 46.41 146 ALA A CA 1
ATOM 1196 C C . ALA A 1 146 ? 0.062 -26.561 -41.850 1.00 46.41 146 ALA A C 1
ATOM 1198 O O . ALA A 1 146 ? 0.783 -27.350 -41.231 1.00 46.41 146 ALA A O 1
ATOM 1199 N N . GLY A 1 147 ? -1.119 -26.874 -42.385 1.00 43.19 147 GLY A N 1
ATOM 1200 C CA . GLY A 1 147 ? -1.591 -28.242 -42.588 1.00 43.19 147 GLY A CA 1
ATOM 1201 C C . GLY A 1 147 ? -0.867 -28.941 -43.725 1.00 43.19 147 GLY A C 1
ATOM 1202 O O . GLY A 1 147 ? -0.130 -28.254 -44.469 1.00 43.19 147 GLY A O 1
#

Secondary structure (DSSP, 8-state):
-PPPHHHHHHHHTT--GGGS-HHHH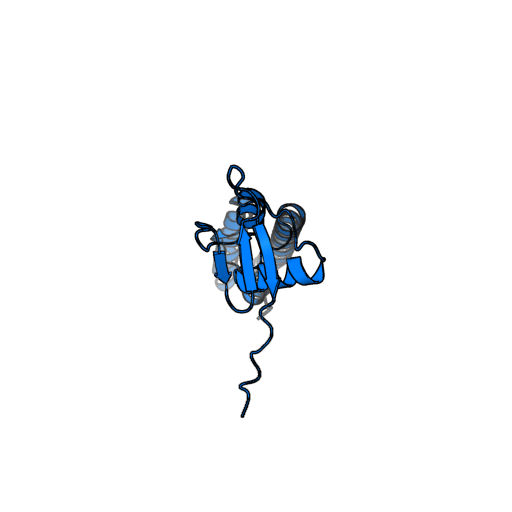HHHHHHHHHHHHHTT--THHHHHHHHHHHHHHHHHHHHHHHHHHHHHHHS-------HHHHHHHHHHTT--SSEEHHHHHHTT--S---SSEEEETTEEEEE--SSS-EEEEEEPPP-----

Foldseek 3Di:
DDDQLLVVVCVVVVHDLVVADPVLNVLVVVLVVLVVVLVVDDDPVNVVSVVVSNVSSVVSNVRVVVVVVVCCVVPVDPPVDALVRLLVVCVVVVVFFFQAPVNSVVSPHPPDLDDQWDDDPQKIWGQDDPPGRTTGIDGHDPPPPDD

pLDDT: mean 80.96, std 11.87, range [42.41, 92.25]